Protein AF-A0A956EM87-F1 (afdb_monomer_lite)

pLDDT: mean 93.98, std 6.94, range [54.59, 97.69]

Foldseek 3Di:
DDDCPPCPHCLNVVLVVCVVDDDQDAAEDCDPPVCVVVQVSCVVSPHHYYNDPVVVVVVVVVVVVVVVVVVVVVVVVD

Sequence (78 aa):
NFDIHDKNSIVQLLPKLVDAQDTPIIGVVDGGPLYDAMCEQLMDNGVCTFRSCERAVVALARYTESRLRAERIALSQG

Radius of gyration: 15.61 Å; chains: 1; bounding box: 38×27×38 Å

Structure (mmCIF, N/CA/C/O backbone):
data_AF-A0A956EM87-F1
#
_entry.id   AF-A0A956EM87-F1
#
loop_
_atom_site.group_PDB
_atom_site.id
_atom_site.type_symbol
_atom_site.label_atom_id
_atom_site.label_alt_id
_atom_site.label_comp_id
_atom_site.label_asym_id
_atom_site.label_entity_id
_atom_site.label_seq_id
_atom_site.pdbx_PDB_ins_code
_atom_site.Cartn_x
_atom_site.Cartn_y
_atom_site.Cartn_z
_atom_site.occupancy
_atom_site.B_iso_or_equiv
_atom_site.auth_seq_id
_atom_site.auth_comp_id
_atom_site.auth_asym_id
_atom_site.auth_atom_id
_atom_site.pdbx_PDB_model_num
ATOM 1 N N . ASN A 1 1 ? 15.150 -11.964 -13.417 1.00 58.91 1 ASN A N 1
ATOM 2 C CA . ASN A 1 1 ? 14.250 -11.141 -14.245 1.00 58.91 1 ASN A CA 1
ATOM 3 C C . ASN A 1 1 ? 13.308 -10.425 -13.294 1.00 58.91 1 ASN A C 1
ATOM 5 O O . ASN A 1 1 ? 12.798 -11.102 -12.411 1.00 58.91 1 ASN A O 1
ATOM 9 N N . PHE A 1 2 ? 13.151 -9.106 -13.397 1.00 81.25 2 PHE A N 1
ATOM 10 C CA . PHE A 1 2 ? 12.228 -8.341 -12.552 1.00 81.25 2 PHE A CA 1
ATOM 11 C C . PHE A 1 2 ? 11.002 -7.995 -13.397 1.00 81.25 2 PHE A C 1
ATOM 13 O O . PHE A 1 2 ? 11.115 -7.200 -14.324 1.00 81.25 2 PHE A O 1
ATOM 20 N N . ASP A 1 3 ? 9.870 -8.635 -13.107 1.00 91.12 3 ASP A N 1
ATOM 21 C CA . ASP A 1 3 ? 8.612 -8.467 -13.836 1.00 91.12 3 ASP A CA 1
ATOM 22 C C . ASP A 1 3 ? 7.477 -8.201 -12.839 1.00 91.12 3 ASP A C 1
ATOM 24 O O . ASP A 1 3 ? 7.252 -8.974 -11.906 1.00 91.12 3 ASP A O 1
ATOM 28 N N . ILE A 1 4 ? 6.770 -7.088 -13.024 1.00 92.75 4 ILE A N 1
ATOM 29 C CA . ILE A 1 4 ? 5.648 -6.686 -12.168 1.00 92.75 4 ILE A CA 1
ATOM 30 C C . ILE A 1 4 ? 4.404 -7.561 -12.388 1.00 92.75 4 ILE A C 1
ATOM 32 O O . ILE A 1 4 ? 3.540 -7.628 -11.512 1.00 92.75 4 ILE A O 1
ATOM 36 N N . HIS A 1 5 ? 4.335 -8.277 -13.510 1.00 93.00 5 HIS A N 1
ATOM 37 C CA . HIS A 1 5 ? 3.268 -9.225 -13.820 1.00 93.00 5 HIS A CA 1
ATOM 38 C C . HIS A 1 5 ? 3.552 -10.643 -13.302 1.00 93.00 5 HIS A C 1
ATOM 40 O O . HIS A 1 5 ? 2.680 -11.509 -13.396 1.00 93.00 5 HIS A O 1
ATOM 46 N N . ASP A 1 6 ? 4.730 -10.896 -12.716 1.00 95.69 6 ASP A N 1
ATOM 47 C CA . ASP A 1 6 ? 4.987 -12.162 -12.028 1.00 95.69 6 ASP A CA 1
ATOM 48 C C . ASP A 1 6 ? 4.001 -12.333 -10.863 1.00 95.69 6 ASP A C 1
ATOM 50 O O . ASP A 1 6 ? 3.771 -11.413 -10.078 1.00 95.69 6 ASP A O 1
ATOM 54 N N . LYS A 1 7 ? 3.435 -13.535 -10.717 1.00 94.94 7 LYS A N 1
ATOM 55 C CA . LYS A 1 7 ? 2.455 -13.866 -9.667 1.00 94.94 7 LYS A CA 1
ATOM 56 C C . LYS A 1 7 ? 2.960 -13.629 -8.238 1.00 94.94 7 LYS A C 1
ATOM 58 O O . LYS A 1 7 ? 2.148 -13.502 -7.325 1.00 94.94 7 LYS A O 1
ATOM 63 N N . ASN A 1 8 ? 4.278 -13.622 -8.045 1.00 94.44 8 ASN A N 1
ATOM 64 C CA . ASN A 1 8 ? 4.936 -13.388 -6.765 1.00 94.44 8 ASN A CA 1
ATOM 65 C C . ASN A 1 8 ? 5.427 -11.937 -6.614 1.00 94.44 8 ASN A C 1
ATOM 67 O O . ASN A 1 8 ? 6.108 -11.628 -5.636 1.00 94.44 8 ASN A O 1
ATOM 71 N N . SER A 1 9 ? 5.134 -11.049 -7.568 1.00 95.25 9 SER A N 1
ATOM 72 C CA . SER A 1 9 ? 5.490 -9.636 -7.461 1.00 95.25 9 SER A CA 1
ATOM 73 C C . SER A 1 9 ? 4.660 -8.944 -6.375 1.00 95.25 9 SER A C 1
ATOM 75 O O . SER A 1 9 ? 3.535 -9.343 -6.053 1.00 95.25 9 SER A O 1
ATOM 77 N N . ILE A 1 10 ? 5.190 -7.848 -5.828 1.00 95.12 10 ILE A N 1
ATOM 78 C CA . ILE A 1 10 ? 4.477 -7.056 -4.820 1.00 95.12 10 ILE A CA 1
ATOM 79 C C . ILE A 1 10 ? 3.151 -6.496 -5.355 1.00 95.12 10 ILE A C 1
ATOM 81 O O . ILE A 1 10 ? 2.196 -6.377 -4.593 1.00 95.12 10 ILE A O 1
ATOM 85 N N . VAL A 1 11 ? 3.063 -6.237 -6.665 1.00 96.44 11 VAL A N 1
ATOM 86 C CA . VAL A 1 11 ? 1.843 -5.756 -7.332 1.00 96.44 11 VAL A CA 1
ATOM 87 C C . VAL A 1 11 ? 0.715 -6.780 -7.229 1.00 96.44 11 VAL A C 1
ATOM 89 O O . VAL A 1 11 ? -0.438 -6.402 -7.073 1.00 96.44 11 VAL A O 1
ATOM 92 N N . GLN A 1 12 ? 1.042 -8.075 -7.255 1.00 96.19 12 GLN A N 1
ATOM 93 C CA . GLN A 1 12 ? 0.053 -9.152 -7.163 1.00 96.19 12 GLN A CA 1
ATOM 94 C C . GLN A 1 12 ? -0.278 -9.545 -5.714 1.00 96.19 12 GLN A C 1
ATOM 96 O O . GLN A 1 12 ? -1.370 -10.049 -5.435 1.00 96.19 12 GLN A O 1
ATOM 101 N N . LEU A 1 13 ? 0.675 -9.375 -4.791 1.00 96.69 13 LEU A N 1
ATOM 102 C CA . LEU A 1 13 ? 0.566 -9.861 -3.411 1.00 96.69 13 LEU A CA 1
ATOM 103 C C . LEU A 1 13 ? 0.046 -8.804 -2.431 1.00 96.69 13 LEU A C 1
ATOM 105 O O . LEU A 1 13 ? -0.779 -9.126 -1.577 1.00 96.69 13 LEU A O 1
ATOM 109 N N . LEU A 1 14 ? 0.505 -7.556 -2.545 1.00 97.19 14 LEU A N 1
ATOM 110 C CA . LEU A 1 14 ? 0.176 -6.500 -1.588 1.00 97.19 14 LEU A CA 1
ATOM 111 C C . LEU A 1 14 ? -1.318 -6.137 -1.558 1.00 97.19 14 LEU A C 1
ATOM 113 O O . LEU A 1 14 ? -1.830 -6.002 -0.451 1.00 97.19 14 LEU A O 1
ATOM 117 N N . PRO A 1 15 ? -2.053 -6.064 -2.688 1.00 97.56 15 PRO A N 1
ATOM 118 C CA . PRO A 1 15 ? -3.497 -5.813 -2.654 1.00 97.56 15 PRO A CA 1
ATOM 119 C C . PRO A 1 15 ? -4.268 -6.819 -1.793 1.00 97.56 15 PRO A C 1
ATOM 121 O O . PRO A 1 15 ? -5.120 -6.440 -0.997 1.00 97.56 15 PRO A O 1
ATOM 124 N N . LYS A 1 16 ? -3.909 -8.107 -1.887 1.00 96.81 16 LYS A N 1
ATOM 125 C CA . LYS A 1 16 ? -4.538 -9.178 -1.099 1.00 96.81 16 LYS A CA 1
ATOM 126 C C . LYS A 1 16 ? -4.264 -9.014 0.389 1.00 96.81 16 LYS A C 1
ATOM 128 O O . LYS A 1 16 ? -5.131 -9.291 1.206 1.00 96.81 16 LYS A O 1
ATOM 133 N N . LEU A 1 17 ? -3.049 -8.586 0.736 1.00 96.25 17 LEU A N 1
ATOM 134 C CA . LEU A 1 17 ? -2.710 -8.292 2.120 1.00 96.25 17 LEU A CA 1
ATOM 135 C C . LEU A 1 17 ? -3.495 -7.083 2.621 1.00 96.25 17 LEU A C 1
ATOM 137 O O . LEU A 1 17 ? -4.012 -7.158 3.721 1.00 96.25 17 LEU A O 1
ATOM 141 N N . VAL A 1 18 ? -3.602 -6.007 1.836 1.00 96.75 18 VAL A N 1
ATOM 142 C CA . VAL A 1 18 ? -4.368 -4.809 2.213 1.00 96.75 18 VAL A CA 1
ATOM 143 C C . VAL A 1 18 ? -5.830 -5.157 2.497 1.00 96.75 18 VAL A C 1
ATOM 145 O O . VAL A 1 18 ? -6.341 -4.732 3.527 1.00 96.75 18 VAL A O 1
ATOM 148 N N . ASP A 1 19 ? -6.460 -5.964 1.642 1.00 96.38 19 ASP A N 1
ATOM 149 C CA . ASP A 1 19 ? -7.864 -6.386 1.772 1.00 96.38 19 ASP A CA 1
ATOM 150 C C . ASP A 1 19 ? -8.123 -7.301 2.985 1.00 96.38 19 ASP A C 1
ATOM 152 O O . ASP A 1 19 ? -9.196 -7.281 3.580 1.00 96.38 19 ASP A O 1
ATOM 156 N N . ALA A 1 20 ? -7.130 -8.094 3.397 1.00 97.19 20 ALA A N 1
ATOM 157 C CA . ALA A 1 20 ? -7.303 -9.129 4.417 1.00 97.19 20 ALA A CA 1
ATOM 158 C C . ALA A 1 20 ? -7.219 -8.638 5.877 1.00 97.19 20 ALA A C 1
ATOM 160 O O . ALA A 1 20 ? -7.273 -9.463 6.792 1.00 97.19 20 ALA A O 1
ATOM 161 N N . GLN A 1 21 ? -7.013 -7.345 6.130 1.00 93.38 21 GLN A N 1
ATOM 162 C CA . GLN A 1 21 ? -6.716 -6.849 7.478 1.00 93.38 21 GLN A CA 1
ATOM 163 C C . GLN A 1 21 ? -7.157 -5.396 7.696 1.00 93.38 21 GLN A C 1
ATOM 165 O O . GLN A 1 21 ? -7.123 -4.574 6.787 1.00 93.38 21 GLN A O 1
ATOM 170 N N . ASP A 1 22 ? -7.520 -5.070 8.939 1.00 91.75 22 ASP A N 1
ATOM 171 C CA . ASP A 1 22 ? -8.081 -3.760 9.306 1.00 91.75 22 ASP A CA 1
ATOM 172 C C . ASP A 1 22 ? -7.026 -2.679 9.613 1.00 91.75 22 ASP A C 1
ATOM 174 O O . ASP A 1 22 ? -7.349 -1.491 9.733 1.00 91.75 22 ASP A O 1
ATOM 178 N N . THR A 1 23 ? -5.757 -3.063 9.788 1.00 93.38 23 THR A N 1
ATOM 179 C CA . THR A 1 23 ? -4.679 -2.102 10.062 1.00 93.38 23 THR A CA 1
ATOM 180 C C . THR A 1 23 ? -4.346 -1.345 8.769 1.00 93.38 23 THR A C 1
ATOM 182 O O . THR A 1 23 ? -4.170 -1.937 7.714 1.00 93.38 23 THR A O 1
ATOM 185 N N . PRO A 1 24 ? -4.244 -0.011 8.757 1.00 92.44 24 PRO A N 1
ATOM 186 C CA . PRO A 1 24 ? -3.893 0.689 7.521 1.00 92.44 24 PRO A CA 1
ATOM 187 C C . PRO A 1 24 ? -2.489 0.293 7.035 1.00 92.44 24 PRO A C 1
ATOM 189 O O . PRO A 1 24 ? -1.514 0.409 7.777 1.00 92.44 24 PRO A O 1
ATOM 192 N N . ILE A 1 25 ? -2.376 -0.103 5.766 1.00 95.31 25 ILE A N 1
ATOM 193 C CA . ILE A 1 25 ? -1.097 -0.311 5.077 1.00 95.31 25 ILE A CA 1
ATOM 194 C C . ILE A 1 25 ? -0.978 0.731 3.965 1.00 95.31 25 ILE A C 1
ATOM 196 O O . ILE A 1 25 ? -1.909 0.928 3.184 1.00 95.31 25 ILE A O 1
ATOM 200 N N . ILE A 1 26 ? 0.183 1.381 3.882 1.00 96.06 26 ILE A N 1
ATOM 201 C CA . ILE A 1 26 ? 0.522 2.313 2.802 1.00 96.06 26 ILE A CA 1
ATOM 202 C C . ILE A 1 26 ? 1.840 1.908 2.143 1.00 96.06 26 ILE A C 1
ATOM 204 O O . ILE A 1 26 ? 2.758 1.433 2.812 1.00 96.06 26 ILE A O 1
ATOM 208 N N . GLY A 1 27 ? 1.941 2.115 0.833 1.00 96.19 27 GLY A N 1
ATOM 209 C CA . GLY A 1 27 ? 3.178 1.975 0.071 1.00 96.19 27 GLY A CA 1
ATOM 210 C C . GLY A 1 27 ? 3.885 3.318 -0.087 1.00 96.19 27 GLY A C 1
ATOM 211 O O . GLY A 1 27 ? 3.248 4.336 -0.353 1.00 96.19 27 GLY A O 1
ATOM 212 N N . VAL A 1 28 ? 5.212 3.338 0.028 1.00 97.00 28 VAL A N 1
ATOM 213 C CA . VAL A 1 28 ? 6.029 4.513 -0.307 1.00 97.00 28 VAL A CA 1
ATOM 214 C C . VAL A 1 28 ? 7.115 4.074 -1.269 1.00 97.00 28 VAL A C 1
ATOM 216 O O . VAL A 1 28 ? 7.914 3.199 -0.944 1.00 97.00 28 VAL A O 1
ATOM 219 N N . VAL A 1 29 ? 7.132 4.675 -2.454 1.00 95.62 29 VAL A N 1
ATOM 220 C CA . VAL A 1 29 ? 8.106 4.366 -3.498 1.00 95.62 29 VAL A CA 1
ATOM 221 C C . VAL A 1 29 ? 8.865 5.637 -3.846 1.00 95.62 29 VAL A C 1
ATOM 223 O O . VAL A 1 29 ? 8.448 6.430 -4.695 1.00 95.62 29 VAL A O 1
ATOM 226 N N . ASP A 1 30 ? 9.991 5.817 -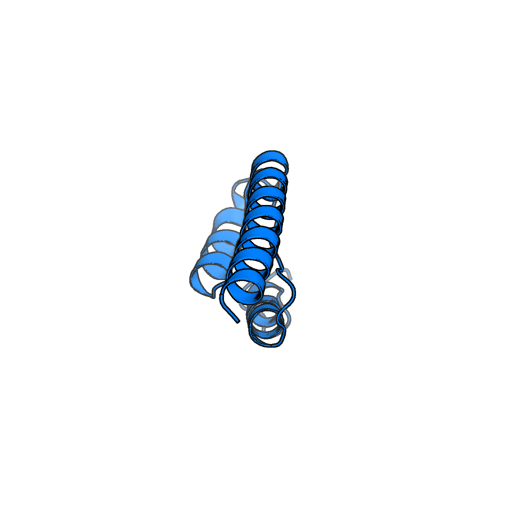3.161 1.00 89.50 30 ASP A N 1
ATOM 227 C CA . ASP A 1 30 ? 10.970 6.869 -3.435 1.00 89.50 30 ASP A CA 1
ATOM 228 C C . ASP A 1 30 ? 11.978 6.373 -4.481 1.00 89.50 30 ASP A C 1
ATOM 230 O O . ASP A 1 30 ? 13.126 6.029 -4.203 1.00 89.50 30 ASP A O 1
ATOM 234 N N . GLY A 1 31 ? 11.470 6.200 -5.697 1.00 88.06 31 GLY A N 1
ATOM 235 C CA . GLY A 1 31 ? 12.226 5.734 -6.850 1.00 88.06 31 GLY A CA 1
ATOM 236 C C . GLY A 1 31 ? 11.870 6.549 -8.085 1.00 88.06 31 GLY A C 1
ATOM 237 O O . GLY A 1 31 ? 10.799 7.154 -8.157 1.00 88.06 31 GLY A O 1
ATOM 238 N N . GLY A 1 32 ? 12.773 6.562 -9.065 1.00 91.12 32 GLY A N 1
ATOM 239 C CA . GLY A 1 32 ? 12.566 7.276 -10.326 1.00 91.12 32 GLY A CA 1
ATOM 240 C C . GLY A 1 32 ? 11.444 6.686 -11.200 1.00 91.12 32 GLY A C 1
ATOM 241 O O . GLY A 1 32 ? 10.803 5.706 -10.811 1.00 91.12 32 GLY A O 1
ATOM 242 N N . PRO A 1 33 ? 11.249 7.232 -12.416 1.00 95.19 33 PRO A N 1
ATOM 243 C CA . PRO A 1 33 ? 10.127 6.894 -13.303 1.00 95.19 33 PRO A CA 1
ATOM 244 C C . PRO A 1 33 ? 9.964 5.407 -13.654 1.00 95.19 33 PRO A C 1
ATO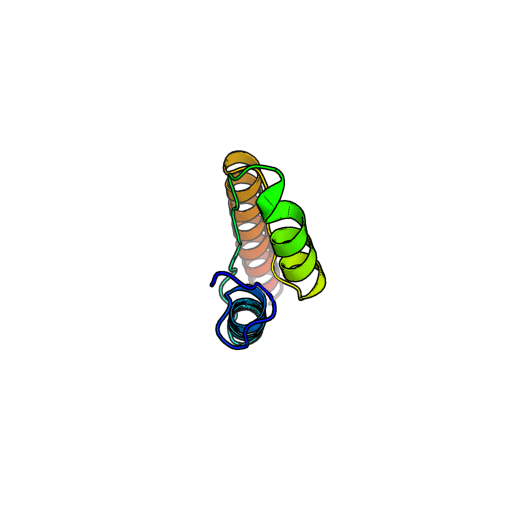M 246 O O . PRO A 1 33 ? 8.884 4.959 -14.024 1.00 95.19 33 PRO A O 1
ATOM 249 N N . LEU A 1 34 ? 11.026 4.608 -13.495 1.00 93.88 34 LEU A N 1
ATOM 250 C CA . LEU A 1 34 ? 10.992 3.151 -13.662 1.00 93.88 34 LEU A CA 1
ATOM 251 C C . LEU A 1 34 ? 9.875 2.479 -12.842 1.00 93.88 34 LEU A C 1
ATOM 253 O O . LEU A 1 34 ? 9.341 1.456 -13.259 1.00 93.88 34 LEU A O 1
ATOM 257 N N . TYR A 1 35 ? 9.533 3.041 -11.681 1.00 94.50 35 TYR A N 1
ATOM 258 C CA . TYR A 1 35 ? 8.540 2.468 -10.773 1.00 94.50 35 TYR A CA 1
ATOM 259 C C . TYR A 1 35 ? 7.123 3.021 -10.972 1.00 94.50 35 TYR A C 1
ATOM 261 O O . TYR A 1 35 ? 6.222 2.618 -10.237 1.00 94.50 35 TYR A O 1
ATOM 269 N N . ASP A 1 36 ? 6.897 3.915 -11.939 1.00 94.75 36 ASP A N 1
ATOM 270 C CA . ASP A 1 36 ? 5.606 4.591 -12.131 1.00 94.75 36 ASP A CA 1
ATOM 271 C C . ASP A 1 36 ? 4.490 3.579 -12.406 1.00 94.75 36 ASP A C 1
ATOM 273 O O . ASP A 1 36 ? 3.525 3.520 -11.647 1.00 94.75 36 ASP A O 1
ATOM 277 N N . ALA A 1 37 ? 4.694 2.684 -13.377 1.00 95.06 37 ALA A N 1
ATOM 278 C CA . ALA A 1 37 ? 3.724 1.644 -13.727 1.00 95.06 37 ALA A CA 1
ATOM 279 C C . ALA A 1 37 ? 3.407 0.695 -12.555 1.00 95.06 37 ALA A C 1
ATOM 281 O O . ALA A 1 37 ? 2.282 0.219 -12.418 1.00 95.06 37 ALA A O 1
ATOM 282 N N . MET A 1 38 ? 4.389 0.422 -11.689 1.00 96.06 38 MET A N 1
ATOM 283 C CA . MET A 1 38 ? 4.180 -0.378 -10.479 1.00 96.06 38 MET A CA 1
ATOM 284 C C . MET A 1 38 ? 3.301 0.372 -9.473 1.00 96.06 38 MET A C 1
ATOM 286 O O . MET A 1 38 ? 2.389 -0.214 -8.897 1.00 96.06 38 MET A O 1
ATOM 290 N N . CYS A 1 39 ? 3.573 1.661 -9.257 1.00 96.75 39 CYS A N 1
ATOM 291 C CA . CYS A 1 39 ? 2.807 2.495 -8.332 1.00 96.75 39 CYS A CA 1
ATOM 292 C C . CYS A 1 39 ? 1.369 2.699 -8.815 1.00 96.75 39 CYS A C 1
ATOM 294 O O . CYS A 1 39 ? 0.451 2.626 -8.005 1.00 96.75 39 CYS A O 1
ATOM 296 N N . GLU A 1 40 ? 1.181 2.930 -10.115 1.00 96.38 40 GLU A N 1
ATOM 297 C CA . GLU A 1 40 ? -0.137 3.048 -10.745 1.00 96.38 40 GLU A C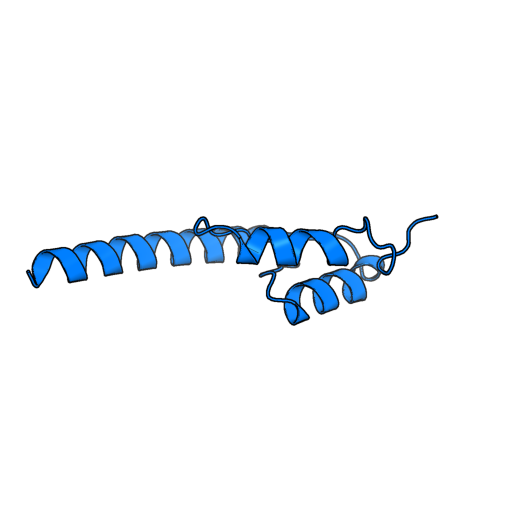A 1
ATOM 298 C C . GLU A 1 40 ? -0.938 1.758 -10.565 1.00 96.38 40 GLU A C 1
ATOM 300 O O . GLU A 1 40 ? -2.032 1.799 -10.013 1.00 96.38 40 GLU A O 1
ATOM 305 N N . GLN A 1 41 ? -0.358 0.594 -10.880 1.00 97.06 41 GLN A N 1
ATOM 306 C CA . GLN A 1 41 ? -1.051 -0.683 -10.680 1.00 97.06 41 GLN A CA 1
ATOM 307 C C . GLN A 1 41 ? -1.368 -0.969 -9.209 1.00 97.06 41 GLN A C 1
ATOM 309 O O . GLN A 1 41 ? -2.432 -1.503 -8.907 1.00 97.06 41 GLN A O 1
ATOM 314 N N . LEU A 1 42 ? -0.476 -0.625 -8.276 1.00 97.62 42 LEU A N 1
ATOM 315 C CA . LEU A 1 42 ? -0.761 -0.756 -6.845 1.00 97.62 42 LEU A CA 1
ATOM 316 C C . LEU A 1 42 ? -1.951 0.125 -6.431 1.00 97.62 42 LEU A C 1
ATOM 318 O O . LEU A 1 42 ? -2.854 -0.360 -5.750 1.00 97.62 42 LEU A O 1
ATOM 322 N N . MET A 1 43 ? -1.985 1.380 -6.885 1.00 97.19 43 MET A N 1
ATOM 323 C CA . MET A 1 43 ? -3.093 2.308 -6.634 1.00 97.19 43 MET A CA 1
ATOM 324 C C . MET A 1 43 ? -4.415 1.809 -7.225 1.00 97.19 43 MET A C 1
ATOM 326 O O . MET A 1 43 ? -5.425 1.802 -6.521 1.00 97.19 43 MET A O 1
ATOM 330 N N . ASP A 1 44 ? -4.400 1.338 -8.473 1.00 97.12 44 ASP A N 1
ATOM 331 C CA . ASP A 1 44 ? -5.583 0.811 -9.165 1.00 97.12 44 ASP A CA 1
ATOM 332 C C . ASP A 1 44 ? -6.161 -0.432 -8.471 1.00 97.12 44 ASP A C 1
ATOM 334 O O . ASP A 1 44 ? -7.358 -0.700 -8.562 1.00 97.12 44 ASP A O 1
ATOM 338 N N . ASN A 1 45 ? -5.329 -1.170 -7.728 1.00 96.00 45 ASN A N 1
ATOM 339 C CA . ASN A 1 45 ? -5.724 -2.349 -6.954 1.00 96.00 45 ASN A CA 1
ATOM 340 C C . ASN A 1 45 ? -5.935 -2.053 -5.456 1.00 96.00 45 ASN A C 1
ATOM 342 O O . ASN A 1 45 ? -5.888 -2.962 -4.629 1.00 96.00 45 ASN A O 1
ATOM 346 N N . GLY A 1 46 ? -6.175 -0.792 -5.086 1.00 95.00 46 GLY A N 1
ATOM 347 C CA . GLY A 1 46 ? -6.587 -0.417 -3.729 1.00 95.00 46 GLY A CA 1
ATOM 348 C C . GLY A 1 46 ? -5.448 -0.252 -2.720 1.00 95.00 46 GLY A C 1
ATOM 349 O O . GLY A 1 46 ? -5.706 -0.038 -1.536 1.00 95.00 46 GLY A O 1
ATOM 350 N N . VAL A 1 47 ? -4.187 -0.295 -3.156 1.00 97.38 47 VAL A N 1
ATOM 351 C CA . VAL A 1 47 ? -3.039 -0.023 -2.285 1.00 97.38 47 VAL A CA 1
ATOM 352 C C . VAL A 1 47 ? -2.721 1.469 -2.310 1.00 97.38 47 VAL A C 1
ATOM 354 O O . VAL A 1 47 ? -2.196 1.994 -3.293 1.00 97.38 47 VAL A O 1
ATOM 357 N N . CYS A 1 48 ? -2.971 2.159 -1.196 1.00 96.81 48 CYS A N 1
ATOM 358 C CA . CYS A 1 48 ? -2.623 3.571 -1.051 1.00 96.81 48 CYS A CA 1
ATOM 359 C C . CYS A 1 48 ? -1.097 3.760 -1.124 1.00 96.81 48 CYS A C 1
ATOM 361 O O . CYS A 1 48 ? -0.370 3.394 -0.200 1.00 96.81 48 CYS A O 1
ATOM 363 N N . THR A 1 49 ? -0.613 4.319 -2.231 1.00 97.19 49 THR A N 1
ATOM 364 C CA . THR A 1 49 ? 0.810 4.401 -2.576 1.00 97.19 49 THR A CA 1
ATOM 365 C C . THR A 1 49 ? 1.235 5.849 -2.808 1.00 97.19 49 THR A C 1
ATOM 367 O O . THR A 1 49 ? 0.556 6.625 -3.480 1.00 97.19 49 THR A O 1
ATOM 370 N N . PHE A 1 50 ? 2.390 6.226 -2.263 1.00 96.81 50 PHE A N 1
ATOM 371 C CA . PHE A 1 50 ? 2.938 7.578 -2.321 1.00 96.81 50 PHE A CA 1
ATOM 372 C C . PHE A 1 50 ? 4.307 7.606 -3.002 1.00 96.81 50 PHE A C 1
ATOM 374 O O . PHE A 1 50 ? 5.101 6.677 -2.879 1.00 96.81 50 PHE A O 1
ATOM 381 N N . ARG A 1 51 ? 4.608 8.732 -3.659 1.00 95.12 51 ARG A N 1
ATOM 382 C CA . ARG A 1 51 ? 5.916 9.035 -4.279 1.00 95.12 51 ARG A CA 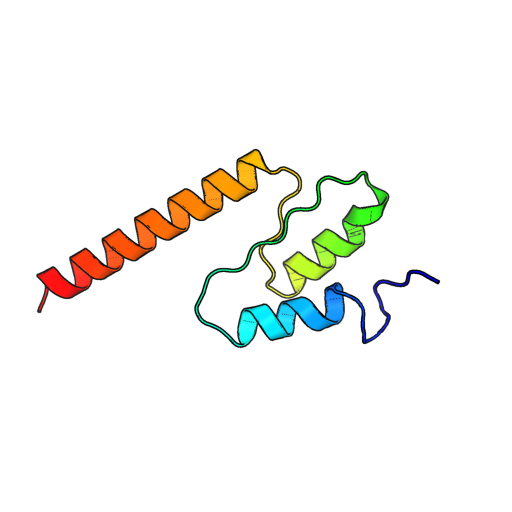1
ATOM 383 C C . ARG A 1 51 ? 6.800 9.960 -3.445 1.00 95.12 51 ARG A C 1
ATOM 385 O O . ARG A 1 51 ? 7.799 10.466 -3.926 1.00 95.12 51 ARG A O 1
ATOM 392 N N . SER A 1 52 ? 6.386 10.226 -2.211 1.00 93.44 52 SER A N 1
ATOM 393 C CA . SER A 1 52 ? 7.124 11.025 -1.235 1.00 93.44 52 SER A CA 1
ATOM 394 C C . SER A 1 52 ? 6.824 10.467 0.147 1.00 93.44 52 SER A C 1
ATOM 396 O O . SER A 1 52 ? 5.661 10.215 0.488 1.00 93.44 52 SER A O 1
ATOM 398 N N . CYS A 1 53 ? 7.880 10.27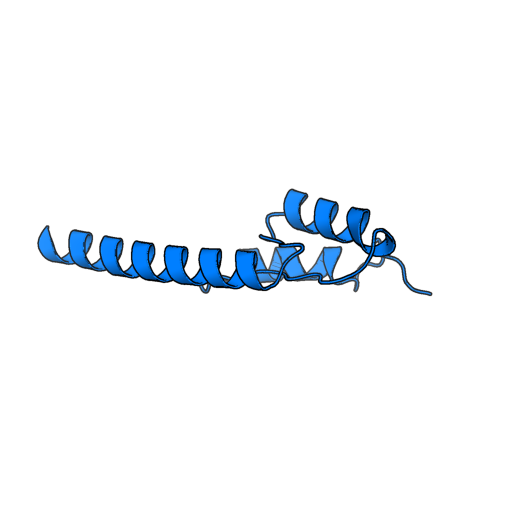8 0.933 1.00 94.50 53 CYS A N 1
ATOM 399 C CA . CYS A 1 53 ? 7.772 9.806 2.305 1.00 94.50 53 CYS A CA 1
ATOM 400 C C . CYS A 1 53 ? 7.025 10.824 3.178 1.00 94.50 53 CYS A C 1
ATOM 402 O O . CYS A 1 53 ? 6.153 10.455 3.960 1.00 94.50 53 CYS A O 1
ATOM 404 N N . GLU A 1 54 ? 7.271 12.121 2.980 1.00 95.62 54 GLU A N 1
ATOM 405 C CA . GLU A 1 54 ? 6.621 13.195 3.734 1.00 95.62 54 GLU A CA 1
ATOM 406 C C . GLU A 1 54 ? 5.102 13.155 3.554 1.00 95.62 54 GLU A C 1
ATOM 408 O O . GLU A 1 54 ? 4.345 13.198 4.527 1.00 95.62 54 GLU A O 1
ATOM 413 N N . ARG A 1 55 ? 4.636 13.017 2.306 1.00 95.31 55 ARG A N 1
ATOM 414 C CA . ARG A 1 55 ? 3.201 12.918 2.009 1.00 95.31 55 ARG A CA 1
ATOM 415 C C . ARG A 1 55 ? 2.577 11.668 2.622 1.00 95.31 55 ARG A C 1
ATOM 417 O O . ARG A 1 55 ? 1.462 11.753 3.134 1.00 95.31 55 ARG A O 1
ATOM 424 N N . ALA A 1 56 ? 3.292 10.546 2.586 1.00 96.56 56 ALA A N 1
ATOM 425 C CA . ALA A 1 56 ? 2.844 9.287 3.169 1.00 96.56 56 ALA A CA 1
ATOM 426 C C . ALA A 1 56 ? 2.655 9.400 4.688 1.00 96.56 56 ALA A C 1
ATOM 428 O O . ALA A 1 56 ? 1.596 9.058 5.215 1.00 96.56 56 ALA A O 1
ATOM 429 N N . VAL A 1 57 ? 3.649 9.957 5.386 1.00 96.06 57 VAL A N 1
ATOM 430 C CA . VAL A 1 57 ? 3.612 10.143 6.843 1.00 96.06 57 VAL A CA 1
ATOM 431 C C . VAL A 1 57 ? 2.491 11.101 7.246 1.00 96.06 57 VAL A C 1
ATOM 433 O O . VAL A 1 57 ? 1.731 10.803 8.168 1.00 96.06 57 VAL A O 1
ATOM 436 N N . VAL A 1 58 ? 2.324 12.220 6.532 1.00 97.50 58 VAL A N 1
ATOM 437 C CA . VAL A 1 58 ? 1.228 13.168 6.796 1.00 97.50 58 VAL A CA 1
ATOM 438 C C . VAL A 1 58 ? -0.139 12.506 6.602 1.00 97.50 58 VAL A C 1
ATOM 440 O O . VAL A 1 58 ? -1.042 12.720 7.413 1.00 97.50 58 VAL A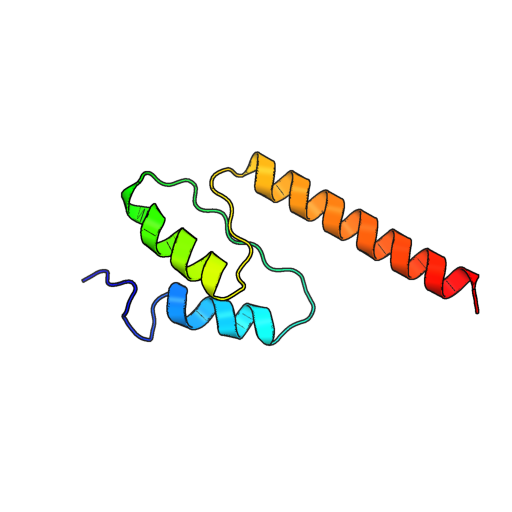 O 1
ATOM 443 N N . ALA A 1 59 ? -0.310 11.695 5.555 1.00 96.62 59 ALA A N 1
ATOM 444 C CA . ALA A 1 59 ? -1.555 10.972 5.318 1.00 96.62 59 ALA A CA 1
ATOM 445 C C . ALA A 1 59 ? -1.850 9.959 6.436 1.00 96.62 59 ALA A C 1
ATOM 447 O O . ALA A 1 59 ? -2.968 9.934 6.953 1.00 96.62 59 ALA A O 1
ATOM 448 N N . LEU A 1 60 ? -0.847 9.187 6.864 1.00 95.69 60 LEU A N 1
ATOM 449 C CA . LEU A 1 60 ? -0.996 8.199 7.933 1.00 95.69 60 LEU A CA 1
ATOM 450 C C . LEU A 1 60 ? -1.338 8.842 9.284 1.00 95.69 60 LEU A C 1
ATOM 452 O O . LEU A 1 60 ? -2.206 8.344 10.007 1.00 95.69 60 LEU A O 1
ATOM 456 N N . ALA A 1 61 ? -0.704 9.973 9.606 1.00 97.00 61 ALA A N 1
ATOM 457 C CA . ALA A 1 61 ? -1.003 10.735 10.814 1.00 97.00 61 ALA A CA 1
ATOM 458 C C . ALA A 1 61 ? -2.460 11.225 10.815 1.00 97.00 61 ALA A C 1
ATOM 460 O O . ALA A 1 61 ? -3.189 11.004 11.782 1.00 97.00 61 ALA A O 1
ATOM 461 N N . ARG A 1 62 ? -2.915 11.814 9.700 1.00 97.38 62 ARG A N 1
ATOM 462 C CA . ARG A 1 62 ? -4.298 12.300 9.546 1.00 97.38 62 ARG A CA 1
ATOM 463 C C . ARG A 1 62 ? -5.328 11.177 9.605 1.00 97.38 62 ARG A C 1
ATOM 465 O O . ARG A 1 62 ? -6.386 11.357 10.207 1.00 97.38 62 ARG A O 1
ATOM 472 N N . TYR A 1 63 ? -5.034 10.032 8.990 1.00 96.19 63 TYR A N 1
ATOM 473 C CA . TYR A 1 63 ? -5.895 8.852 9.058 1.00 96.19 63 TYR A CA 1
ATOM 474 C C . TYR A 1 63 ? -6.057 8.380 10.503 1.00 96.19 63 TYR A C 1
ATOM 476 O O . TYR A 1 63 ? -7.180 8.220 10.979 1.00 96.19 63 TYR A O 1
ATOM 484 N N . THR A 1 64 ? -4.940 8.230 11.217 1.00 95.88 64 THR A N 1
ATOM 485 C CA . THR A 1 64 ? -4.929 7.801 12.621 1.00 95.88 64 THR A CA 1
ATOM 486 C C . THR A 1 64 ? -5.713 8.769 13.507 1.00 95.88 64 THR A C 1
ATOM 488 O O . THR A 1 64 ? -6.583 8.341 14.263 1.00 95.88 64 THR A O 1
ATOM 491 N N . GLU A 1 65 ? -5.476 10.078 13.377 1.00 97.69 65 GLU A N 1
ATOM 492 C CA . GLU A 1 65 ? -6.218 11.102 14.124 1.00 97.69 65 GLU A CA 1
ATOM 493 C C . GLU A 1 65 ? -7.727 11.022 13.852 1.00 97.69 65 GLU A C 1
ATOM 495 O O . GLU A 1 65 ? -8.542 11.029 14.779 1.00 97.69 65 GLU A O 1
ATOM 500 N N . SER A 1 66 ? -8.106 10.913 12.577 1.00 97.00 66 SER A N 1
ATOM 501 C CA . SER A 1 66 ? -9.508 10.860 12.158 1.00 97.00 66 SER A CA 1
ATOM 502 C C . SER A 1 66 ? -10.207 9.609 12.683 1.00 97.00 66 SER A C 1
ATOM 504 O O . SER A 1 66 ? -11.334 9.704 13.170 1.00 97.00 66 SER A O 1
ATOM 506 N N . ARG A 1 67 ? -9.528 8.456 12.651 1.00 95.25 67 ARG A N 1
ATOM 507 C CA . ARG A 1 67 ? -10.028 7.202 13.224 1.00 95.25 67 ARG A CA 1
ATOM 508 C C . ARG A 1 67 ? -10.298 7.317 14.717 1.00 95.25 67 ARG A C 1
ATOM 510 O O . ARG A 1 67 ? -11.421 7.072 15.147 1.00 95.25 67 ARG A O 1
ATOM 517 N N . LEU A 1 68 ? -9.308 7.764 15.489 1.00 95.38 68 LEU A N 1
ATOM 518 C CA . LEU A 1 68 ? -9.448 7.935 16.939 1.00 95.38 68 LEU A CA 1
ATOM 519 C C . LEU A 1 68 ? -10.561 8.934 17.283 1.00 95.38 68 LEU A C 1
ATOM 521 O O . LEU A 1 68 ? -11.324 8.749 18.233 1.00 95.38 68 LEU A O 1
ATOM 525 N N . ARG A 1 69 ? -10.694 10.004 16.490 1.00 97.31 69 ARG A N 1
ATOM 526 C CA . ARG A 1 69 ? -11.782 10.971 16.651 1.00 97.31 69 ARG A CA 1
ATOM 527 C C . ARG A 1 69 ? -13.149 10.344 16.378 1.00 97.31 69 ARG A C 1
ATOM 529 O O . ARG A 1 69 ? -14.074 10.626 17.137 1.00 97.31 69 ARG A O 1
ATOM 536 N N . ALA A 1 70 ? -13.284 9.546 15.322 1.00 96.31 70 ALA A N 1
ATOM 537 C CA . ALA A 1 70 ? -14.530 8.863 14.985 1.00 96.31 70 ALA A CA 1
ATOM 538 C C . ALA A 1 70 ? -14.940 7.873 16.085 1.00 96.31 70 ALA A C 1
ATOM 540 O O . ALA A 1 70 ? -16.091 7.886 16.514 1.00 96.31 70 ALA A O 1
ATOM 541 N N . GLU A 1 71 ? -13.986 7.100 16.609 1.00 95.69 71 GLU A N 1
ATOM 542 C CA . GLU A 1 71 ? -14.201 6.181 17.734 1.00 95.69 71 GLU A CA 1
ATOM 543 C C . GLU A 1 71 ? -14.691 6.928 18.983 1.00 95.69 71 GLU A C 1
ATOM 545 O O . GLU A 1 71 ? -15.689 6.544 19.592 1.00 95.69 71 GLU A O 1
ATOM 550 N N . ARG A 1 72 ? -14.069 8.066 19.318 1.00 96.81 72 ARG A N 1
ATOM 551 C CA . ARG A 1 72 ? -14.523 8.918 20.428 1.00 96.81 72 ARG A CA 1
ATOM 552 C C . ARG A 1 72 ? -15.949 9.440 20.229 1.00 96.81 72 ARG A C 1
ATOM 554 O O . ARG A 1 72 ? -16.707 9.491 21.192 1.00 96.81 72 ARG A O 1
ATOM 561 N N . ILE A 1 73 ? -16.309 9.853 19.012 1.00 96.94 73 ILE A N 1
ATOM 562 C CA . ILE A 1 73 ? -17.668 10.329 18.711 1.00 96.94 73 ILE A CA 1
ATOM 563 C C . ILE A 1 73 ? -18.674 9.189 18.891 1.00 96.94 73 ILE A C 1
ATOM 565 O O . ILE A 1 73 ? -19.690 9.395 19.553 1.00 96.94 73 ILE A O 1
ATOM 569 N N . ALA A 1 74 ? -18.372 7.999 18.366 1.00 94.62 74 ALA A N 1
ATOM 570 C CA . ALA A 1 74 ? -19.230 6.824 18.496 1.00 94.62 74 ALA A CA 1
ATOM 571 C C . ALA A 1 74 ? -19.473 6.447 19.967 1.00 94.62 74 ALA A C 1
ATOM 573 O O . ALA A 1 74 ? -20.609 6.190 20.347 1.00 94.62 74 ALA A O 1
ATOM 574 N N . LEU A 1 75 ? -18.432 6.500 20.806 1.00 94.62 75 LEU A N 1
ATOM 575 C CA . LEU A 1 75 ? -18.539 6.236 22.247 1.00 94.62 75 LEU A CA 1
ATOM 576 C C . LEU A 1 75 ? -19.318 7.312 23.016 1.00 94.62 75 LEU A C 1
ATOM 578 O O . LEU A 1 75 ? -19.910 7.008 24.039 1.00 94.62 75 LEU A O 1
ATOM 582 N N . SER A 1 76 ? -19.308 8.567 22.558 1.00 89.62 76 SER A N 1
ATOM 583 C CA . SER A 1 76 ? -20.024 9.666 23.230 1.00 89.62 76 SER A CA 1
ATOM 584 C C . SER A 1 76 ? -21.529 9.719 22.934 1.00 89.62 76 SER A C 1
ATOM 586 O O . SER A 1 76 ? -22.241 10.500 23.560 1.00 89.62 76 SER A O 1
ATOM 588 N N . GLN A 1 77 ? -21.994 8.949 21.946 1.00 74.88 77 GLN A N 1
ATOM 589 C CA . GLN A 1 77 ? -23.388 8.902 21.483 1.00 74.88 77 GLN A CA 1
ATOM 590 C C . GLN A 1 77 ? -24.146 7.657 21.986 1.00 74.88 77 GLN A C 1
ATOM 592 O O . GLN A 1 77 ? -25.327 7.513 21.672 1.00 74.88 77 GLN A O 1
ATOM 597 N N . GLY A 1 78 ? -23.481 6.759 22.725 1.00 54.59 78 GLY A N 1
ATOM 598 C CA . GLY A 1 78 ? -24.078 5.592 23.389 1.00 54.59 78 GLY A CA 1
ATOM 599 C C . GLY A 1 78 ? -24.100 5.763 24.899 1.00 54.59 78 GLY A C 1
ATOM 600 O O . GLY A 1 78 ? -25.041 5.223 25.517 1.00 54.59 78 GLY A O 1
#

Secondary structure (DSSP, 8-state):
---TTSTTSHHHHHHHHHHT-SS---EE----GGGHHHHHHHHHTT--EES-HHHHHHHHHHHHHHHHHHHHHHHHT-